Protein AF-A0A2D4MYB1-F1 (afdb_monomer_lite)

Sequence (128 aa):
MAVRDFHILVNLVKVFDSRPVLSVCLKYGRLFIETFLKSGMPLLDYSFKKHREDVQSLLKTLQLSTRQLHHICGHSKIHQDTGLTSHVPLLKKSLELFVYRVKAMLALNHCQEAFWVGILKNRDLQGE

pLDDT: mean 86.99, std 11.54, range [48.22, 97.94]

Organism: NCBI:txid129469

Structure (mmCIF, N/CA/C/O backbone):
data_AF-A0A2D4MYB1-F1
#
_entry.id   AF-A0A2D4MYB1-F1
#
loop_
_atom_site.group_PDB
_atom_site.id
_atom_site.type_symbol
_atom_site.label_atom_id
_atom_site.label_alt_id
_atom_site.label_comp_id
_atom_site.label_asym_id
_atom_site.label_entity_id
_atom_site.label_seq_id
_atom_site.pdbx_PDB_ins_code
_atom_site.Cartn_x
_atom_site.Cartn_y
_atom_site.Cartn_z
_atom_site.occupancy
_atom_site.B_iso_or_equiv
_atom_site.auth_seq_id
_atom_site.auth_comp_id
_atom_site.auth_asym_id
_atom_site.auth_atom_id
_atom_site.pdbx_PDB_model_num
ATOM 1 N N . MET A 1 1 ? -11.664 -10.773 -1.320 1.00 81.50 1 MET A N 1
ATOM 2 C CA . MET A 1 1 ? -11.277 -11.138 -2.703 1.00 81.50 1 MET A CA 1
ATOM 3 C C . MET A 1 1 ? -10.263 -10.148 -3.267 1.00 81.50 1 MET A C 1
ATOM 5 O O . MET A 1 1 ? -9.114 -10.539 -3.368 1.00 81.50 1 MET A O 1
ATOM 9 N N . ALA A 1 2 ? -10.589 -8.858 -3.429 1.00 93.44 2 ALA A N 1
ATOM 10 C CA . ALA A 1 2 ? -9.679 -7.850 -4.007 1.00 93.44 2 ALA A CA 1
ATOM 11 C C . ALA A 1 2 ? -8.224 -7.838 -3.476 1.00 93.44 2 ALA A C 1
ATOM 13 O O . ALA A 1 2 ? -7.292 -7.870 -4.269 1.00 93.44 2 ALA A O 1
ATOM 14 N N . VAL A 1 3 ? -8.003 -7.833 -2.151 1.00 94.12 3 VAL A N 1
ATOM 15 C CA . VAL A 1 3 ? -6.638 -7.858 -1.567 1.00 94.12 3 VAL A CA 1
ATOM 16 C C . VAL A 1 3 ? -5.880 -9.142 -1.925 1.00 94.12 3 VAL A C 1
ATOM 18 O O . VAL A 1 3 ? -4.677 -9.099 -2.164 1.00 94.12 3 VAL A O 1
ATOM 21 N N . ARG A 1 4 ? -6.577 -10.280 -1.989 1.00 94.25 4 ARG A N 1
ATOM 22 C CA . ARG A 1 4 ? -5.989 -11.571 -2.364 1.00 94.25 4 ARG A CA 1
ATOM 23 C C . ARG A 1 4 ? -5.632 -11.596 -3.847 1.00 94.25 4 ARG A C 1
ATOM 25 O O . ARG A 1 4 ? -4.539 -12.021 -4.194 1.00 94.25 4 ARG A O 1
ATOM 32 N N . ASP A 1 5 ? -6.524 -11.117 -4.704 1.00 95.38 5 ASP A N 1
ATOM 33 C CA . ASP A 1 5 ? -6.292 -11.102 -6.150 1.00 95.38 5 ASP A CA 1
ATOM 34 C C . ASP A 1 5 ? -5.146 -10.137 -6.488 1.00 95.38 5 ASP A C 1
ATOM 36 O O . ASP A 1 5 ? -4.234 -10.482 -7.235 1.00 95.38 5 ASP A O 1
ATOM 40 N N . PHE A 1 6 ? -5.113 -8.975 -5.827 1.00 96.31 6 PHE A N 1
ATOM 41 C CA . PHE A 1 6 ? -3.984 -8.050 -5.881 1.00 96.31 6 PHE A CA 1
ATOM 42 C C . PHE A 1 6 ? -2.670 -8.706 -5.440 1.00 96.31 6 PHE A C 1
ATOM 44 O O . PHE A 1 6 ? -1.657 -8.579 -6.125 1.00 96.31 6 PHE A O 1
ATOM 51 N N . HIS A 1 7 ? -2.686 -9.440 -4.324 1.00 95.50 7 HIS A N 1
ATOM 52 C CA . HIS A 1 7 ? -1.518 -10.164 -3.831 1.00 95.50 7 HIS A CA 1
ATOM 53 C C . HIS A 1 7 ? -0.988 -11.179 -4.851 1.00 95.50 7 HIS A C 1
ATOM 55 O O . HIS A 1 7 ? 0.219 -11.228 -5.088 1.00 95.50 7 HIS A O 1
ATOM 61 N N . ILE A 1 8 ? -1.872 -11.961 -5.475 1.00 94.75 8 ILE A N 1
ATOM 62 C CA . ILE A 1 8 ? -1.498 -12.930 -6.513 1.00 94.75 8 ILE A CA 1
ATOM 63 C C . ILE A 1 8 ? -0.856 -12.199 -7.696 1.00 94.75 8 ILE A C 1
ATOM 65 O O . ILE A 1 8 ? 0.275 -12.511 -8.061 1.00 94.75 8 ILE A O 1
ATOM 69 N N . LEU A 1 9 ? -1.529 -11.179 -8.240 1.00 93.94 9 LEU A N 1
ATOM 70 C CA . LEU A 1 9 ? -1.051 -10.421 -9.401 1.00 93.94 9 LEU A CA 1
ATOM 71 C C . LEU A 1 9 ? 0.325 -9.787 -9.165 1.00 93.94 9 LEU A C 1
ATOM 73 O O . LEU A 1 9 ? 1.202 -9.871 -10.019 1.00 93.94 9 LEU A O 1
ATOM 77 N N . VAL A 1 10 ? 0.542 -9.186 -7.994 1.00 93.44 10 VAL A N 1
ATOM 78 C CA . VAL A 1 10 ? 1.820 -8.547 -7.653 1.00 93.44 10 VAL A CA 1
ATOM 79 C C . VAL A 1 10 ? 2.942 -9.579 -7.459 1.00 93.44 10 VAL A C 1
ATOM 81 O O . VAL A 1 10 ? 4.096 -9.284 -7.769 1.00 93.44 10 VAL A O 1
ATOM 84 N N . ASN A 1 11 ? 2.640 -10.795 -6.992 1.00 92.44 11 ASN A N 1
ATOM 85 C CA . ASN A 1 11 ? 3.645 -11.858 -6.865 1.00 92.44 11 ASN A CA 1
ATOM 86 C C . ASN A 1 11 ? 3.987 -12.544 -8.189 1.00 92.44 11 ASN A C 1
ATOM 88 O O . ASN A 1 11 ? 5.112 -13.021 -8.329 1.00 92.44 11 ASN A O 1
ATOM 92 N N . LEU A 1 12 ? 3.080 -12.549 -9.171 1.00 91.69 12 LEU A N 1
ATOM 93 C CA . LEU A 1 12 ? 3.371 -13.072 -10.511 1.00 91.69 12 LEU A CA 1
ATOM 94 C C . LEU A 1 12 ? 4.510 -12.314 -11.208 1.00 91.69 12 LEU A C 1
ATOM 96 O O . LEU A 1 12 ? 5.177 -12.887 -12.062 1.00 91.69 12 LEU A O 1
ATOM 100 N N . VAL A 1 13 ? 4.805 -11.079 -10.792 1.00 89.62 13 VAL A N 1
ATOM 101 C CA . VAL A 1 13 ? 5.954 -10.296 -11.279 1.00 89.62 13 VAL A CA 1
ATOM 102 C C . VAL A 1 13 ? 7.293 -11.003 -11.057 1.00 89.62 13 VAL A C 1
ATOM 104 O O . VAL A 1 13 ? 8.231 -10.766 -11.804 1.00 89.62 13 VAL A O 1
ATOM 107 N N . LYS A 1 14 ? 7.396 -11.899 -10.065 1.00 86.00 14 LYS A N 1
ATOM 108 C CA . LYS A 1 14 ? 8.612 -12.706 -9.858 1.00 86.00 14 LYS A CA 1
ATOM 109 C C . LYS A 1 14 ? 8.885 -13.684 -11.002 1.00 86.00 14 LYS A C 1
ATOM 111 O O . LYS A 1 14 ? 10.017 -14.108 -11.171 1.00 86.00 14 LYS A O 1
ATOM 116 N N . VAL A 1 15 ? 7.838 -14.070 -11.729 1.00 89.06 15 VAL A N 1
ATOM 117 C CA . VAL A 1 15 ? 7.907 -14.970 -12.889 1.00 89.06 15 VAL A CA 1
ATOM 118 C C . VAL A 1 15 ? 7.857 -14.169 -14.193 1.00 89.06 15 VAL A C 1
ATOM 120 O O . VAL A 1 15 ? 8.487 -14.544 -15.174 1.00 89.06 15 VAL A O 1
ATOM 123 N N . PHE A 1 16 ? 7.113 -13.059 -14.200 1.00 87.62 16 PHE A N 1
ATOM 124 C CA . PHE A 1 16 ? 6.911 -12.190 -15.356 1.00 87.62 16 PHE A CA 1
ATOM 125 C C . PHE A 1 16 ? 7.414 -10.773 -15.055 1.00 87.62 16 PHE A C 1
ATOM 127 O O . PHE A 1 16 ? 6.641 -9.881 -14.706 1.00 87.62 16 PHE A O 1
ATOM 134 N N . ASP A 1 17 ? 8.712 -10.550 -15.217 1.00 86.06 17 ASP A N 1
ATOM 135 C CA . ASP A 1 17 ? 9.404 -9.293 -14.898 1.00 86.06 17 ASP A CA 1
ATOM 136 C C . ASP A 1 17 ? 9.569 -8.353 -16.107 1.00 86.06 17 ASP A C 1
ATOM 138 O O . ASP A 1 17 ? 10.289 -7.354 -16.051 1.00 86.06 17 ASP A O 1
ATOM 142 N N . SER A 1 18 ? 8.860 -8.628 -17.207 1.00 89.56 18 SER A N 1
ATOM 143 C CA . SER A 1 18 ? 8.900 -7.779 -18.398 1.00 89.56 18 SER A CA 1
ATOM 144 C C . SER A 1 18 ? 8.537 -6.320 -18.080 1.00 89.56 18 SER A C 1
ATOM 146 O O . SER A 1 18 ? 7.648 -6.021 -17.274 1.00 89.56 18 SER A O 1
ATOM 148 N N . ARG A 1 19 ? 9.183 -5.383 -18.778 1.00 87.38 19 ARG A N 1
ATOM 149 C CA . ARG A 1 19 ? 8.985 -3.935 -18.600 1.00 87.38 19 ARG A CA 1
ATOM 150 C C . ARG A 1 19 ? 7.507 -3.487 -18.576 1.00 87.38 19 ARG A C 1
ATOM 152 O O . ARG A 1 19 ? 7.161 -2.693 -17.695 1.00 87.38 19 ARG A O 1
ATOM 159 N N . PRO A 1 20 ? 6.611 -3.954 -19.474 1.00 89.25 20 PRO A N 1
ATOM 160 C CA . PRO A 1 20 ? 5.198 -3.571 -19.426 1.00 89.25 20 PRO A CA 1
ATOM 161 C C . PRO A 1 20 ? 4.503 -4.024 -18.137 1.00 89.25 20 PRO A C 1
ATOM 163 O O . PRO A 1 20 ? 3.728 -3.262 -17.561 1.00 89.25 20 PRO A O 1
ATOM 166 N N . VAL A 1 21 ? 4.822 -5.226 -17.648 1.00 90.50 21 VAL A N 1
ATOM 167 C CA . VAL A 1 21 ? 4.269 -5.762 -16.397 1.00 90.50 21 VAL A CA 1
ATOM 168 C C . VAL A 1 21 ? 4.738 -4.923 -15.209 1.00 90.50 21 VAL A C 1
ATOM 170 O O . VAL A 1 21 ? 3.911 -4.480 -14.413 1.00 90.50 21 VAL A O 1
ATOM 173 N N . LEU A 1 22 ? 6.033 -4.597 -15.136 1.00 90.50 22 LEU A N 1
ATOM 174 C CA . LEU A 1 22 ? 6.575 -3.721 -14.092 1.00 90.50 22 LEU A CA 1
ATOM 175 C C . LEU A 1 22 ? 5.911 -2.335 -14.100 1.00 90.50 22 LEU A C 1
ATOM 177 O O . LEU A 1 22 ? 5.539 -1.823 -13.043 1.00 90.50 22 LEU A O 1
ATOM 181 N N . SER A 1 23 ? 5.706 -1.742 -15.282 1.00 89.62 23 SER A N 1
ATOM 182 C CA . SER A 1 23 ? 5.032 -0.443 -15.429 1.00 89.62 23 SER A CA 1
ATOM 183 C C . SER A 1 23 ? 3.605 -0.473 -14.880 1.00 89.62 23 SER A C 1
ATOM 185 O O . SER A 1 23 ? 3.216 0.394 -14.089 1.00 89.62 23 SER A O 1
ATOM 187 N N . VAL A 1 24 ? 2.840 -1.508 -15.240 1.00 91.50 24 VAL A N 1
ATOM 188 C CA . VAL A 1 24 ? 1.475 -1.724 -14.746 1.00 91.50 24 VAL A CA 1
ATOM 189 C C . VAL A 1 24 ? 1.484 -1.905 -13.227 1.00 91.50 24 VAL A C 1
ATOM 191 O O . VAL A 1 24 ? 0.717 -1.237 -12.532 1.00 91.50 24 VAL A O 1
ATOM 194 N N . CYS A 1 25 ? 2.382 -2.726 -12.683 1.00 93.00 25 CYS A N 1
ATOM 195 C CA . CYS A 1 25 ? 2.469 -2.958 -11.243 1.00 93.00 25 CYS A CA 1
ATOM 196 C C . CYS A 1 25 ? 2.827 -1.693 -10.455 1.00 93.00 25 CYS A C 1
ATOM 198 O O . CYS A 1 25 ? 2.215 -1.436 -9.421 1.00 93.00 25 CYS A O 1
ATOM 200 N N . LEU A 1 26 ? 3.754 -0.864 -10.943 1.00 92.31 26 LEU A N 1
ATOM 201 C CA . LEU A 1 26 ? 4.097 0.401 -10.289 1.00 92.31 26 LEU A CA 1
ATOM 202 C C . LEU A 1 26 ? 2.921 1.389 -10.303 1.00 92.31 26 LEU A C 1
ATOM 204 O O . LEU A 1 26 ? 2.587 1.980 -9.273 1.00 92.31 26 LEU A O 1
ATOM 208 N N . LYS A 1 27 ? 2.269 1.558 -11.460 1.00 92.69 27 LYS A N 1
ATOM 209 C CA . LYS A 1 27 ? 1.166 2.512 -11.633 1.00 92.69 27 LYS A CA 1
ATOM 210 C C . LYS A 1 27 ? -0.085 2.084 -10.868 1.00 92.69 27 LYS A C 1
ATOM 212 O O . LYS A 1 27 ? -0.609 2.852 -10.062 1.00 92.69 27 LYS A O 1
ATOM 217 N N . TYR A 1 28 ? -0.572 0.872 -11.116 1.00 94.75 28 TYR A N 1
ATOM 218 C CA . TYR A 1 28 ? -1.819 0.385 -10.529 1.00 94.75 28 TYR A CA 1
ATOM 219 C C . TYR A 1 28 ? -1.633 -0.117 -9.099 1.00 94.75 28 TYR A C 1
ATOM 221 O O . TYR A 1 28 ? -2.560 0.002 -8.303 1.00 94.75 28 TYR A O 1
ATOM 229 N N . GLY A 1 29 ? -0.430 -0.569 -8.728 1.00 96.19 29 GLY A N 1
ATOM 230 C CA . GLY A 1 29 ? -0.084 -0.826 -7.332 1.00 96.19 29 GLY A CA 1
ATOM 231 C C . GLY A 1 29 ? -0.221 0.431 -6.480 1.00 96.19 29 GLY A C 1
ATOM 232 O O . GLY A 1 29 ? -0.839 0.380 -5.420 1.00 96.19 29 GLY A O 1
ATOM 233 N N . ARG A 1 30 ? 0.251 1.588 -6.972 1.00 95.94 30 ARG A N 1
ATOM 234 C CA . ARG A 1 30 ? 0.054 2.873 -6.282 1.00 95.94 30 ARG A CA 1
ATOM 235 C C . ARG A 1 30 ? -1.427 3.193 -6.104 1.00 95.94 30 ARG A C 1
ATOM 237 O O . ARG A 1 30 ? -1.848 3.462 -4.983 1.00 95.94 30 ARG A O 1
ATOM 244 N N . LEU A 1 31 ? -2.199 3.138 -7.191 1.00 96.69 31 LEU A N 1
ATOM 245 C CA . LEU A 1 31 ? -3.632 3.449 -7.161 1.00 96.69 31 LEU A CA 1
ATOM 246 C C . LEU A 1 31 ? -4.381 2.540 -6.185 1.00 96.69 31 LEU A C 1
ATOM 248 O O . LEU A 1 31 ? -5.175 3.029 -5.390 1.00 96.69 31 LEU A O 1
ATOM 252 N N . PHE A 1 32 ? -4.082 1.240 -6.183 1.00 97.88 32 PHE A N 1
ATOM 253 C CA . PHE A 1 32 ? -4.690 0.297 -5.250 1.00 97.88 32 PHE A CA 1
ATOM 254 C C . PHE A 1 32 ? -4.413 0.680 -3.791 1.00 97.88 32 PHE A C 1
ATOM 256 O O . PHE A 1 32 ? -5.339 0.729 -2.983 1.00 97.88 32 PHE A O 1
ATOM 263 N N . ILE A 1 33 ? -3.157 0.995 -3.452 1.00 97.69 33 ILE A N 1
ATOM 264 C CA . ILE A 1 33 ? -2.775 1.390 -2.089 1.00 97.69 33 ILE A CA 1
ATOM 265 C C . ILE A 1 33 ? -3.425 2.719 -1.690 1.00 97.69 33 ILE A C 1
ATOM 267 O O . ILE A 1 33 ? -3.926 2.834 -0.575 1.00 97.69 33 ILE A O 1
ATOM 271 N N . GLU A 1 34 ? -3.487 3.700 -2.590 1.00 97.81 34 GLU A N 1
ATOM 272 C CA . GLU A 1 34 ? -4.170 4.979 -2.351 1.00 97.81 34 GLU A CA 1
ATOM 273 C C . GLU A 1 34 ? -5.678 4.792 -2.131 1.00 97.81 34 GLU A C 1
ATOM 275 O O . GLU A 1 34 ? -6.246 5.345 -1.186 1.00 97.81 34 GLU A O 1
ATOM 280 N N . THR A 1 35 ? -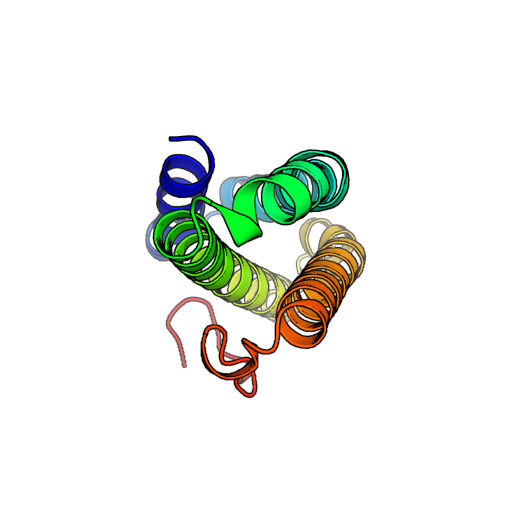6.335 3.963 -2.946 1.00 97.94 35 THR A N 1
ATOM 281 C CA . THR A 1 35 ? -7.752 3.623 -2.774 1.00 97.94 35 THR A CA 1
ATOM 282 C C . THR A 1 35 ? -7.991 2.885 -1.460 1.00 97.94 35 THR A C 1
ATOM 284 O O . THR A 1 35 ? -8.955 3.191 -0.753 1.00 97.94 35 THR A O 1
ATOM 287 N N . PHE A 1 36 ? -7.109 1.952 -1.101 1.00 97.69 36 PHE A N 1
ATOM 288 C CA . PHE A 1 36 ? -7.193 1.224 0.159 1.00 97.69 36 PHE A CA 1
ATOM 289 C C . PHE A 1 36 ? -7.002 2.152 1.362 1.00 97.69 36 PHE A C 1
ATOM 291 O O . PHE A 1 36 ? -7.769 2.087 2.316 1.00 97.69 36 PHE A O 1
ATOM 298 N N . LEU A 1 37 ? -6.035 3.067 1.307 1.00 97.31 37 LEU A N 1
ATOM 299 C CA . LEU A 1 37 ? -5.835 4.097 2.326 1.00 97.31 37 LEU A CA 1
ATOM 300 C C . LEU A 1 37 ? -7.072 4.984 2.493 1.00 97.31 37 LEU A C 1
ATOM 302 O O . LEU A 1 37 ? -7.472 5.267 3.620 1.00 97.31 37 LEU A O 1
ATOM 306 N N . LYS A 1 38 ? -7.687 5.401 1.381 1.00 97.56 38 LYS A N 1
ATOM 307 C CA . LYS A 1 38 ? -8.848 6.299 1.386 1.00 97.56 38 LYS A CA 1
ATOM 308 C C . LYS A 1 38 ? -10.135 5.617 1.850 1.00 97.56 38 LYS A C 1
ATOM 310 O O . LYS A 1 38 ? -10.913 6.233 2.566 1.00 97.56 38 LYS A O 1
ATOM 315 N N . SER A 1 39 ? -10.373 4.379 1.420 1.00 96.38 39 SER A N 1
ATOM 316 C CA . SER A 1 39 ? -11.682 3.716 1.569 1.00 96.38 39 SER A CA 1
ATOM 317 C C . SER A 1 39 ? -11.611 2.445 2.409 1.00 96.38 39 SER A C 1
ATOM 319 O O . SER A 1 39 ? -12.509 2.176 3.197 1.00 96.38 39 SER A O 1
ATOM 321 N N . GLY A 1 40 ? -10.532 1.672 2.278 1.00 96.38 40 GLY A N 1
ATOM 322 C CA . GLY A 1 40 ? -10.321 0.443 3.043 1.00 96.38 40 GLY A CA 1
ATOM 323 C C . GLY A 1 40 ? -10.034 0.718 4.517 1.00 96.38 40 GLY A C 1
ATOM 324 O O . GLY A 1 40 ? -10.711 0.168 5.378 1.00 9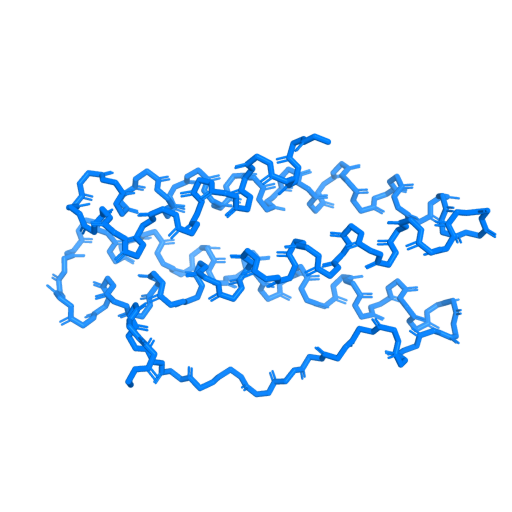6.38 40 GLY A O 1
ATOM 325 N N . MET A 1 41 ? -9.082 1.604 4.827 1.00 96.19 41 MET A N 1
ATOM 326 C CA . MET A 1 41 ? -8.687 1.882 6.215 1.00 96.19 41 MET A CA 1
ATOM 327 C C . MET A 1 41 ? -9.840 2.383 7.108 1.00 96.19 41 MET A C 1
ATOM 329 O O . MET A 1 41 ? -9.963 1.851 8.208 1.00 96.19 41 MET A O 1
ATOM 333 N N . PRO A 1 42 ? -10.724 3.313 6.680 1.00 96.25 42 PRO A N 1
ATOM 334 C CA . PRO A 1 42 ? -11.889 3.695 7.487 1.00 96.25 42 PRO A CA 1
ATOM 335 C C . PRO A 1 42 ? -12.839 2.527 7.794 1.00 96.25 42 PRO A C 1
ATOM 337 O O . PRO A 1 42 ? -13.342 2.411 8.911 1.00 96.25 42 PRO A O 1
ATOM 340 N N . LEU A 1 43 ? -13.058 1.626 6.828 1.00 95.50 43 LEU A N 1
ATOM 341 C CA . LEU A 1 43 ? -13.869 0.423 7.044 1.00 95.50 43 LEU A CA 1
ATOM 342 C C . LEU A 1 43 ? -13.206 -0.528 8.043 1.00 95.50 43 LEU A C 1
ATOM 344 O O . LEU A 1 43 ? -13.894 -1.134 8.869 1.00 95.50 43 LEU A O 1
ATOM 348 N N . LEU A 1 44 ? -11.876 -0.647 7.989 1.00 94.94 44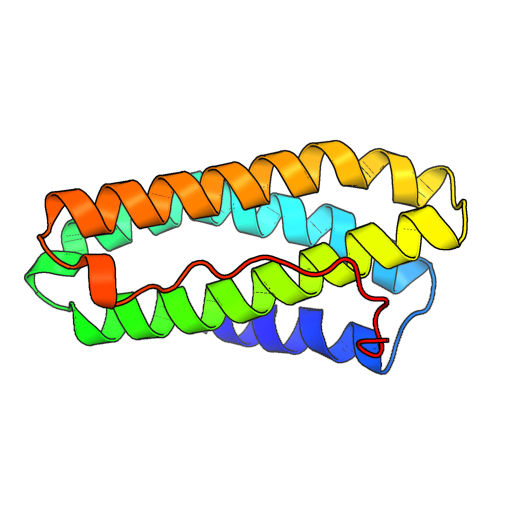 LEU A N 1
ATOM 349 C CA . LEU A 1 44 ? -11.124 -1.445 8.951 1.00 94.94 44 LEU A CA 1
ATOM 350 C C . LEU A 1 44 ? -11.195 -0.856 10.357 1.00 94.94 44 LEU A C 1
ATOM 352 O O . LEU A 1 44 ? -11.410 -1.630 11.281 1.00 94.94 44 LEU A O 1
ATOM 356 N N . ASP A 1 45 ? -11.097 0.467 10.533 1.00 94.06 45 ASP A N 1
ATOM 357 C CA . ASP A 1 45 ? -11.235 1.084 11.861 1.00 94.06 45 ASP A CA 1
ATOM 358 C C . ASP A 1 45 ? -12.589 0.747 12.498 1.00 94.06 45 ASP A C 1
ATOM 360 O O . ASP A 1 45 ? -12.654 0.371 13.668 1.00 94.06 45 ASP A O 1
ATOM 364 N N . TYR A 1 46 ? -13.671 0.862 11.718 1.00 94.19 46 TYR A N 1
ATOM 365 C CA . TYR A 1 46 ? -15.021 0.552 12.185 1.00 94.19 46 TYR A CA 1
ATOM 366 C C . TYR A 1 46 ? -15.166 -0.934 12.538 1.00 94.19 46 TYR A C 1
ATOM 368 O O . TYR A 1 46 ? -15.732 -1.291 13.572 1.00 94.19 46 TYR A O 1
ATOM 376 N N . SER A 1 47 ? -14.613 -1.806 11.694 1.00 93.19 47 SER A N 1
ATOM 377 C CA . SER A 1 47 ? -14.759 -3.257 11.831 1.00 93.19 47 SER A CA 1
ATOM 378 C C . SER A 1 47 ? -13.828 -3.859 12.885 1.00 93.19 47 SER A C 1
ATOM 380 O O . SER A 1 47 ? -14.123 -4.936 13.401 1.00 93.19 47 SER A O 1
ATOM 382 N N . PHE A 1 48 ? -12.728 -3.182 13.242 1.00 92.12 48 PHE A N 1
ATOM 383 C CA . PHE A 1 48 ? -11.658 -3.739 14.077 1.00 92.12 48 PHE A CA 1
ATOM 384 C C . PHE A 1 48 ? -12.157 -4.260 15.427 1.00 92.12 48 PHE A C 1
ATOM 386 O O . PHE A 1 48 ? -11.729 -5.319 15.876 1.00 92.12 48 PHE A O 1
ATOM 393 N N . LYS A 1 49 ? -13.096 -3.544 16.059 1.00 88.81 49 LYS A N 1
ATOM 394 C CA . LYS A 1 49 ? -13.634 -3.913 17.378 1.00 88.81 49 LYS A CA 1
ATOM 395 C C . LYS A 1 49 ? -14.410 -5.231 17.362 1.00 88.81 49 LYS A C 1
ATOM 397 O O . LYS A 1 49 ? -14.430 -5.925 18.371 1.00 88.81 49 LYS A O 1
ATOM 402 N N . LYS A 1 50 ? -15.056 -5.557 16.239 1.00 93.12 50 LYS A N 1
ATOM 403 C CA . LYS A 1 50 ? -15.941 -6.724 16.105 1.00 93.12 50 LYS A CA 1
ATOM 404 C C . LYS A 1 50 ? -15.289 -7.885 15.349 1.00 93.12 50 LYS A C 1
ATOM 406 O O . LYS A 1 50 ? -15.571 -9.036 15.648 1.00 93.12 50 LYS A O 1
ATOM 411 N N . HIS A 1 51 ? -14.409 -7.582 14.399 1.00 94.06 51 HIS A N 1
ATOM 412 C CA . HIS A 1 51 ? -13.821 -8.537 13.455 1.00 94.06 51 HIS A CA 1
ATOM 413 C C . HIS A 1 51 ? -12.288 -8.448 13.457 1.00 94.06 51 HIS A C 1
ATOM 415 O O . HIS A 1 51 ? -11.647 -8.358 12.410 1.00 94.06 51 HIS A O 1
ATOM 421 N N . ARG A 1 52 ? -11.683 -8.415 14.651 1.00 90.56 52 ARG A N 1
ATOM 422 C CA . ARG A 1 52 ? -10.242 -8.169 14.832 1.00 90.56 52 ARG A CA 1
ATOM 423 C C . ARG A 1 52 ? -9.365 -9.125 14.020 1.00 90.56 52 ARG A C 1
ATOM 425 O O . ARG A 1 52 ? -8.441 -8.669 13.353 1.00 90.56 52 ARG A O 1
ATOM 432 N N . GLU A 1 53 ? -9.636 -10.425 14.079 1.00 90.81 53 GLU A N 1
ATOM 433 C CA . GLU A 1 53 ? -8.822 -11.448 13.408 1.00 90.81 53 GLU A CA 1
ATOM 434 C C . GLU A 1 53 ? -8.879 -11.320 11.882 1.00 90.81 53 GLU A C 1
ATOM 436 O O . GLU A 1 53 ? -7.835 -11.325 11.227 1.00 90.81 53 GLU A O 1
ATOM 441 N N . ASP A 1 54 ? -10.071 -11.096 11.325 1.00 92.25 54 ASP A N 1
ATOM 442 C CA . ASP A 1 54 ? -10.265 -10.884 9.888 1.00 92.25 54 ASP A CA 1
ATOM 443 C C . ASP A 1 54 ? -9.513 -9.643 9.401 1.00 92.25 54 ASP A C 1
ATOM 445 O O . ASP A 1 54 ? -8.812 -9.680 8.385 1.00 92.25 54 ASP A O 1
ATOM 449 N N . VAL A 1 55 ? -9.606 -8.542 10.157 1.00 93.56 55 VAL A N 1
ATOM 450 C CA . VAL A 1 55 ? -8.900 -7.298 9.836 1.00 93.56 55 VAL A CA 1
ATOM 451 C C . VAL A 1 55 ? -7.386 -7.506 9.889 1.00 93.56 55 VAL A C 1
ATOM 453 O O . VAL A 1 55 ? -6.675 -7.094 8.971 1.00 93.56 55 VAL A O 1
ATOM 456 N N . GLN A 1 56 ? -6.873 -8.172 10.924 1.00 90.75 56 GLN A N 1
ATOM 457 C CA . GLN A 1 56 ? -5.445 -8.478 11.029 1.00 90.75 56 GLN A CA 1
ATOM 458 C C . GLN A 1 56 ? -4.961 -9.381 9.892 1.00 90.75 56 GLN A C 1
ATOM 460 O O . GLN A 1 56 ? -3.901 -9.126 9.322 1.00 90.75 56 GLN A O 1
ATOM 465 N N . SER A 1 57 ? -5.726 -10.418 9.549 1.00 91.81 57 SER A N 1
ATOM 466 C CA . SER A 1 57 ? -5.417 -11.330 8.447 1.00 91.81 57 SER A CA 1
ATOM 467 C C . SER A 1 57 ? -5.329 -10.576 7.118 1.00 91.81 57 SER A C 1
ATOM 469 O O . SER A 1 57 ? -4.325 -10.663 6.407 1.00 91.81 57 SER A O 1
ATOM 471 N N . LEU A 1 58 ? -6.316 -9.722 6.835 1.00 94.38 58 LEU A N 1
ATOM 472 C CA . LEU A 1 58 ? -6.341 -8.893 5.635 1.00 94.38 58 LEU A CA 1
ATOM 473 C C . LEU A 1 58 ? -5.157 -7.915 5.574 1.00 94.38 58 LEU A C 1
ATOM 475 O O . LEU A 1 58 ? -4.525 -7.775 4.523 1.00 94.38 58 LEU A O 1
ATOM 479 N N . LEU A 1 59 ? -4.814 -7.274 6.696 1.00 93.06 59 LEU A N 1
ATOM 480 C CA . LEU A 1 59 ? -3.648 -6.393 6.789 1.00 93.06 59 LEU A CA 1
ATOM 481 C C . LEU A 1 59 ? -2.336 -7.148 6.559 1.00 93.06 59 LEU A C 1
ATOM 483 O O . LEU A 1 59 ? -1.474 -6.637 5.845 1.00 93.06 59 LEU A O 1
ATOM 487 N N . LYS A 1 60 ? -2.192 -8.368 7.090 1.00 90.94 60 LYS A N 1
ATOM 488 C CA . LYS A 1 60 ? -1.024 -9.229 6.843 1.00 90.94 60 LYS A CA 1
ATOM 489 C C . LYS A 1 60 ? -0.894 -9.582 5.360 1.00 90.94 60 LYS A C 1
ATOM 491 O O . LYS A 1 60 ? 0.188 -9.434 4.796 1.00 90.94 60 LYS A O 1
ATOM 496 N N . THR A 1 61 ? -1.980 -9.975 4.688 1.00 93.12 61 THR A N 1
ATOM 497 C CA . THR A 1 61 ? -1.953 -10.243 3.236 1.00 93.12 61 THR A CA 1
ATOM 498 C C . THR A 1 61 ? -1.563 -9.001 2.435 1.00 93.12 61 THR A C 1
ATOM 500 O O . THR A 1 61 ? -0.733 -9.067 1.521 1.00 93.12 61 THR A O 1
ATOM 503 N N . LEU A 1 62 ? -2.120 -7.840 2.787 1.00 94.38 62 LEU A N 1
ATOM 504 C CA . LEU A 1 62 ? -1.789 -6.598 2.100 1.00 94.38 62 LEU A CA 1
ATOM 505 C C . LEU A 1 62 ? -0.330 -6.191 2.343 1.00 94.38 62 LEU A C 1
ATOM 507 O O . LEU A 1 62 ? 0.342 -5.770 1.406 1.00 94.38 62 LEU A O 1
ATOM 511 N N . GLN A 1 63 ? 0.198 -6.407 3.550 1.00 91.12 63 GLN A N 1
ATOM 512 C CA . GLN A 1 63 ? 1.606 -6.171 3.877 1.00 91.12 63 GLN A CA 1
ATOM 513 C C . GLN A 1 63 ? 2.562 -7.016 3.026 1.00 91.12 63 GLN A C 1
ATOM 515 O O . GLN A 1 63 ? 3.601 -6.525 2.589 1.00 91.12 63 GLN A O 1
ATOM 520 N N . LEU A 1 64 ? 2.236 -8.281 2.751 1.00 91.31 64 LEU A N 1
ATOM 521 C CA . LEU A 1 64 ? 3.049 -9.096 1.840 1.00 91.31 64 LEU A CA 1
ATOM 522 C C . LEU A 1 64 ? 3.099 -8.476 0.435 1.00 91.31 64 LEU A C 1
ATOM 524 O O . LEU A 1 64 ? 4.146 -8.456 -0.208 1.00 91.31 64 LEU A O 1
ATOM 528 N N . SER A 1 65 ? 1.979 -7.909 -0.010 1.00 94.44 65 SER A N 1
ATOM 529 C CA . SER A 1 65 ? 1.879 -7.228 -1.304 1.00 94.44 65 SER A CA 1
ATOM 530 C C . SER A 1 65 ? 2.666 -5.911 -1.321 1.00 94.44 65 SER A C 1
ATOM 532 O O . SER A 1 65 ? 3.361 -5.629 -2.295 1.00 94.44 65 SER A O 1
ATOM 534 N N . THR A 1 66 ? 2.640 -5.123 -0.236 1.00 93.25 66 THR A N 1
ATOM 535 C CA . THR A 1 66 ? 3.440 -3.888 -0.135 1.00 93.25 66 THR A CA 1
ATOM 536 C C . THR A 1 66 ? 4.940 -4.166 -0.125 1.00 93.25 66 THR A C 1
ATOM 538 O O . THR A 1 66 ? 5.698 -3.434 -0.760 1.00 93.25 66 THR A O 1
ATOM 541 N N . ARG A 1 67 ? 5.380 -5.257 0.517 1.00 91.19 67 ARG A N 1
ATOM 542 C CA . ARG A 1 67 ? 6.779 -5.714 0.458 1.00 91.19 67 ARG A CA 1
ATOM 543 C C . ARG A 1 67 ? 7.201 -6.033 -0.974 1.00 91.19 67 ARG A C 1
ATOM 545 O O . ARG A 1 67 ? 8.250 -5.570 -1.409 1.00 91.19 67 ARG A O 1
ATOM 552 N N . GLN A 1 68 ? 6.366 -6.746 -1.726 1.00 91.62 68 GLN A N 1
ATOM 553 C CA . GLN A 1 68 ? 6.661 -7.055 -3.125 1.00 91.62 68 GLN A CA 1
ATOM 554 C C . GLN A 1 68 ? 6.723 -5.793 -4.001 1.00 91.62 68 GLN A C 1
ATOM 556 O O . GLN A 1 68 ? 7.633 -5.657 -4.815 1.00 91.62 68 GLN A O 1
ATOM 561 N N . LEU A 1 69 ? 5.839 -4.815 -3.783 1.00 93.38 69 LEU A N 1
ATOM 562 C CA . LEU A 1 69 ? 5.923 -3.516 -4.463 1.00 93.38 69 LEU A CA 1
ATOM 563 C C . LEU A 1 69 ? 7.222 -2.763 -4.144 1.00 93.38 69 LEU A C 1
ATOM 565 O O . LEU A 1 69 ? 7.775 -2.104 -5.027 1.00 93.38 69 LEU A O 1
ATOM 569 N N . HIS A 1 70 ? 7.745 -2.872 -2.919 1.00 91.06 70 HIS A N 1
ATOM 570 C CA . HIS A 1 70 ? 9.051 -2.302 -2.593 1.00 91.06 70 HIS A CA 1
ATOM 571 C C . HIS A 1 70 ? 10.197 -2.978 -3.362 1.00 91.06 70 HIS A C 1
ATOM 573 O O . HIS A 1 70 ? 11.090 -2.264 -3.823 1.00 91.06 70 HIS A O 1
ATOM 579 N N . HIS A 1 71 ? 10.163 -4.301 -3.548 1.00 89.81 71 HIS A N 1
ATOM 580 C CA . HIS A 1 71 ? 11.146 -5.010 -4.380 1.00 89.81 71 HIS A CA 1
ATOM 581 C C . HIS A 1 71 ? 11.074 -4.551 -5.844 1.00 89.81 71 HIS A C 1
ATOM 583 O O . HIS A 1 71 ? 12.098 -4.213 -6.435 1.00 89.81 71 HIS A O 1
ATOM 589 N N . ILE A 1 72 ? 9.865 -4.393 -6.395 1.00 90.12 72 ILE A N 1
ATOM 590 C CA . ILE A 1 72 ? 9.644 -3.850 -7.750 1.00 90.12 72 ILE A CA 1
ATOM 591 C C . ILE A 1 72 ? 10.209 -2.425 -7.886 1.00 90.12 72 ILE A C 1
ATOM 593 O O . ILE A 1 72 ? 10.854 -2.094 -8.886 1.00 90.12 72 ILE A O 1
ATOM 597 N N . CYS A 1 73 ? 10.027 -1.579 -6.865 1.00 88.62 73 CYS A N 1
ATOM 598 C CA . CYS A 1 73 ? 10.638 -0.249 -6.818 1.00 88.62 73 CYS A CA 1
ATOM 599 C C . CYS A 1 73 ? 12.173 -0.301 -6.829 1.00 88.62 73 CYS A C 1
ATOM 601 O O . CYS A 1 73 ? 12.801 0.580 -7.413 1.00 88.62 73 CYS A O 1
ATOM 603 N N . GLY A 1 74 ? 12.773 -1.275 -6.137 1.00 85.81 74 GLY A N 1
ATOM 604 C CA . GLY A 1 74 ? 14.222 -1.487 -6.105 1.00 85.81 74 GLY A CA 1
ATOM 605 C C . GLY A 1 74 ? 14.758 -1.913 -7.469 1.00 85.81 74 GLY A C 1
ATOM 606 O O . GLY A 1 74 ? 15.630 -1.246 -8.017 1.00 85.81 74 GLY A O 1
ATOM 607 N N . HIS A 1 75 ? 14.147 -2.938 -8.059 1.00 84.00 75 HIS A N 1
ATOM 608 C CA . HIS A 1 75 ? 14.489 -3.454 -9.384 1.00 84.00 75 HIS A CA 1
ATOM 609 C C . HIS A 1 75 ? 14.443 -2.372 -10.468 1.00 84.00 75 HIS A C 1
ATOM 611 O O . HIS A 1 75 ? 15.398 -2.178 -11.214 1.00 84.00 75 HIS A O 1
ATOM 617 N N . SER A 1 76 ? 13.372 -1.574 -10.491 1.00 81.19 76 SER A N 1
ATOM 618 C CA . SER A 1 76 ? 13.206 -0.504 -11.485 1.00 81.19 76 SER A CA 1
ATOM 619 C C . SER A 1 76 ? 14.302 0.567 -11.408 1.00 81.19 76 SER A C 1
ATOM 621 O O . SER A 1 76 ? 14.661 1.146 -12.429 1.00 81.19 76 SER A O 1
ATOM 623 N N . LYS A 1 77 ? 14.852 0.820 -10.209 1.00 70.69 77 LYS A N 1
ATOM 624 C CA . LYS A 1 77 ? 15.978 1.747 -10.019 1.00 70.69 77 LYS A CA 1
ATOM 625 C C . LYS A 1 77 ? 17.308 1.156 -10.485 1.00 70.69 77 LYS A C 1
ATOM 627 O O . LYS A 1 77 ? 18.112 1.890 -11.047 1.00 70.69 77 LYS A O 1
ATOM 632 N N . ILE A 1 78 ? 17.538 -0.137 -10.243 1.00 70.94 78 ILE A N 1
ATOM 633 C CA . ILE A 1 78 ? 18.778 -0.834 -10.628 1.00 70.94 78 ILE A CA 1
ATOM 634 C C . ILE A 1 78 ? 18.911 -0.879 -12.155 1.00 70.94 78 ILE A C 1
ATOM 636 O O . ILE A 1 78 ? 19.976 -0.583 -12.685 1.00 70.94 78 ILE A O 1
ATOM 640 N N . HIS A 1 79 ? 17.812 -1.143 -12.864 1.00 71.19 79 HIS A N 1
ATOM 641 C CA . HIS A 1 79 ? 17.794 -1.218 -14.329 1.00 71.19 79 HIS A CA 1
ATOM 642 C C . HIS A 1 79 ? 17.767 0.147 -15.049 1.00 71.19 79 HIS A C 1
ATOM 644 O O . HIS A 1 79 ? 17.679 0.176 -16.273 1.00 71.19 79 HIS A O 1
ATOM 650 N N . GLN A 1 80 ? 17.834 1.272 -14.318 1.00 66.62 80 GLN A N 1
ATOM 651 C CA . GLN A 1 80 ? 17.880 2.649 -14.851 1.00 66.62 80 GLN A CA 1
ATOM 652 C C . GLN A 1 80 ? 16.789 3.004 -15.883 1.00 66.62 80 GLN A C 1
ATOM 654 O O . GLN A 1 80 ? 16.950 3.914 -16.697 1.00 66.62 80 GLN A O 1
ATOM 659 N N . ASP A 1 81 ? 15.638 2.333 -15.836 1.00 74.50 81 ASP A N 1
ATOM 660 C CA . ASP A 1 81 ? 14.522 2.634 -16.727 1.00 74.50 81 ASP A CA 1
ATOM 661 C C . ASP A 1 81 ? 13.851 3.936 -16.281 1.00 74.50 81 ASP A C 1
ATOM 663 O O . ASP A 1 81 ? 13.124 3.984 -15.282 1.00 74.50 81 ASP A O 1
ATOM 667 N N . THR A 1 82 ? 14.115 5.017 -17.010 1.00 73.38 82 THR A N 1
ATOM 668 C CA . THR A 1 82 ? 13.620 6.364 -16.698 1.00 73.38 82 THR A CA 1
ATOM 669 C C . THR A 1 82 ? 12.093 6.433 -16.660 1.00 73.38 82 THR A C 1
ATOM 671 O O . THR A 1 82 ? 11.532 7.126 -15.806 1.00 73.38 82 THR A O 1
ATOM 674 N N . GLY A 1 83 ? 11.406 5.657 -17.506 1.00 75.62 83 GLY A N 1
ATOM 675 C CA . GLY A 1 83 ? 9.946 5.571 -17.520 1.00 75.62 83 GLY A CA 1
ATOM 676 C C . GLY A 1 83 ? 9.393 4.939 -16.242 1.00 75.62 83 GLY A C 1
ATOM 677 O O . GLY A 1 83 ? 8.503 5.503 -15.605 1.00 75.62 83 GLY A O 1
ATOM 678 N N . LEU A 1 84 ? 9.963 3.809 -15.815 1.00 77.56 84 LEU A N 1
ATOM 679 C CA . LEU A 1 84 ? 9.551 3.119 -14.585 1.00 77.56 84 LEU A CA 1
ATOM 680 C C . LEU A 1 84 ? 9.946 3.896 -13.323 1.00 77.56 84 LEU A C 1
ATOM 682 O O . LEU A 1 84 ? 9.160 4.003 -12.378 1.00 77.56 84 LEU A O 1
ATOM 686 N N . THR A 1 85 ? 11.141 4.491 -13.318 1.00 82.44 85 THR A N 1
ATOM 687 C CA . THR A 1 85 ? 11.691 5.223 -12.167 1.00 82.44 85 THR A CA 1
ATOM 688 C C . THR A 1 85 ? 10.823 6.422 -11.781 1.00 82.44 85 THR A C 1
ATOM 690 O O . THR A 1 85 ? 10.713 6.732 -10.594 1.00 82.44 85 THR A O 1
ATOM 693 N N . SER A 1 86 ? 10.125 7.039 -12.741 1.00 86.31 86 SER A N 1
ATOM 694 C CA . SER A 1 86 ? 9.196 8.152 -12.488 1.00 86.31 86 SER A CA 1
ATOM 695 C C . SER A 1 86 ? 8.040 7.794 -11.535 1.00 86.31 86 SER A C 1
ATOM 697 O O . SER A 1 86 ? 7.562 8.644 -10.780 1.00 86.31 86 SER A O 1
ATOM 699 N N . HIS A 1 87 ? 7.611 6.527 -11.505 1.00 87.00 87 HIS A N 1
ATOM 700 C CA . HIS A 1 87 ? 6.509 6.065 -10.656 1.00 87.00 87 HIS A CA 1
ATOM 701 C C . HIS A 1 87 ? 6.946 5.728 -9.223 1.00 87.00 87 HIS A C 1
ATOM 703 O O . HIS A 1 87 ? 6.124 5.740 -8.301 1.00 87.00 87 HIS A O 1
ATOM 709 N N . VAL A 1 88 ? 8.237 5.450 -9.021 1.00 89.56 88 VAL A N 1
ATOM 710 C CA . VAL A 1 88 ? 8.778 4.922 -7.763 1.00 89.56 88 VAL A CA 1
ATOM 711 C C . VAL A 1 88 ? 8.606 5.874 -6.568 1.00 89.56 88 VAL A C 1
ATOM 713 O O . VAL A 1 88 ? 8.180 5.391 -5.516 1.00 89.56 88 VAL A O 1
ATOM 716 N N . PRO A 1 89 ? 8.889 7.192 -6.655 1.00 92.06 89 PRO A N 1
ATOM 717 C CA . PRO A 1 89 ? 8.779 8.088 -5.500 1.00 92.06 89 PRO A CA 1
ATOM 718 C C . PRO A 1 89 ? 7.364 8.143 -4.919 1.00 92.06 89 PRO A C 1
ATOM 720 O O . PRO A 1 89 ? 7.180 8.017 -3.709 1.00 92.06 89 PRO A O 1
ATOM 723 N N . LEU A 1 90 ? 6.358 8.278 -5.788 1.00 92.44 90 LEU A N 1
ATOM 724 C CA . LEU A 1 90 ? 4.960 8.364 -5.369 1.00 92.44 90 LEU A CA 1
ATOM 725 C C . LEU A 1 90 ? 4.466 7.038 -4.791 1.00 92.44 90 LEU A C 1
ATOM 727 O O . LEU A 1 90 ? 3.778 7.040 -3.776 1.00 92.44 90 LEU A O 1
ATOM 731 N N . LEU A 1 91 ? 4.856 5.907 -5.389 1.00 94.44 91 LEU A N 1
ATOM 732 C CA . LEU A 1 91 ? 4.520 4.601 -4.833 1.00 94.44 91 LEU A CA 1
ATOM 733 C C . LEU A 1 91 ? 5.145 4.408 -3.445 1.00 94.44 91 LEU A C 1
ATOM 735 O O . LEU A 1 91 ? 4.424 4.069 -2.513 1.00 94.44 91 LEU A O 1
ATOM 739 N N . LYS A 1 92 ? 6.447 4.681 -3.271 1.00 93.75 92 LYS A N 1
ATOM 740 C CA . LYS A 1 92 ? 7.109 4.563 -1.959 1.00 93.75 92 LYS A CA 1
ATOM 741 C C . LYS A 1 92 ? 6.426 5.414 -0.890 1.00 93.75 92 LYS A C 1
ATOM 743 O O . LYS A 1 92 ? 6.143 4.897 0.187 1.00 93.75 92 LYS A O 1
ATOM 748 N N . LYS A 1 93 ? 6.071 6.661 -1.216 1.00 95.06 93 LYS A N 1
ATOM 749 C CA . LYS A 1 93 ? 5.312 7.542 -0.317 1.00 95.06 93 LYS A CA 1
ATOM 750 C C . LYS A 1 93 ? 3.982 6.912 0.117 1.00 95.06 93 LYS A C 1
ATOM 752 O O . LYS A 1 93 ? 3.656 6.930 1.302 1.00 95.06 93 LYS A O 1
ATOM 757 N N . SER A 1 94 ? 3.223 6.334 -0.813 1.00 95.81 94 SER A N 1
ATOM 758 C CA . SER A 1 94 ? 1.943 5.684 -0.498 1.00 95.81 94 SER A CA 1
ATOM 759 C C . SER A 1 94 ? 2.124 4.415 0.348 1.00 95.81 94 SER A C 1
ATOM 761 O O . SER A 1 94 ? 1.324 4.164 1.248 1.00 95.81 94 SER A O 1
ATOM 763 N N . LEU A 1 95 ? 3.195 3.643 0.128 1.00 95.06 95 LEU A N 1
ATOM 764 C CA . LEU A 1 95 ? 3.530 2.472 0.952 1.00 95.06 95 LEU A CA 1
ATOM 765 C C . LEU A 1 95 ? 3.929 2.869 2.384 1.00 95.06 95 LEU A C 1
ATOM 767 O O . LEU A 1 95 ? 3.478 2.242 3.342 1.00 95.06 95 LEU A O 1
ATOM 771 N N . GLU A 1 96 ? 4.718 3.932 2.548 1.00 94.00 96 GLU A N 1
ATOM 772 C CA . GLU A 1 96 ? 5.075 4.481 3.862 1.00 94.00 96 GLU A CA 1
ATOM 773 C C . GLU A 1 96 ? 3.837 4.988 4.609 1.00 94.00 96 GLU A C 1
ATOM 775 O O . GLU A 1 96 ? 3.624 4.635 5.770 1.00 94.00 96 GLU A O 1
ATOM 780 N N . LEU A 1 97 ? 2.971 5.747 3.929 1.00 95.62 97 LEU A N 1
ATOM 781 C CA . LEU A 1 97 ? 1.713 6.226 4.501 1.00 95.62 97 LEU A CA 1
ATOM 782 C C . LEU A 1 97 ? 0.821 5.065 4.960 1.00 95.62 97 LEU A C 1
ATOM 784 O O . LEU A 1 97 ? 0.244 5.129 6.045 1.00 95.62 97 LEU A O 1
ATOM 788 N N . PHE A 1 98 ? 0.745 3.987 4.176 1.00 95.19 98 PHE A N 1
ATOM 789 C CA . PHE A 1 98 ? 0.045 2.764 4.567 1.00 95.19 98 PHE A CA 1
ATOM 790 C C . PHE A 1 98 ? 0.603 2.173 5.865 1.00 95.19 98 PHE A C 1
ATOM 792 O O . PHE A 1 98 ? -0.161 1.913 6.795 1.00 95.19 98 PHE A O 1
ATOM 799 N N . VAL A 1 99 ? 1.926 2.029 5.972 1.00 92.19 99 VAL A N 1
ATOM 800 C CA . VAL A 1 99 ? 2.578 1.517 7.186 1.00 92.19 99 VAL A CA 1
ATOM 801 C C . VAL A 1 99 ? 2.251 2.385 8.401 1.00 92.19 99 VAL A C 1
ATOM 803 O O . VAL A 1 99 ? 1.852 1.853 9.440 1.00 92.19 99 VAL A O 1
ATOM 806 N N . TYR A 1 100 ? 2.372 3.709 8.288 1.00 92.88 100 TYR A N 1
ATOM 807 C CA . TYR A 1 100 ? 2.038 4.613 9.390 1.00 92.88 100 TYR A CA 1
ATOM 808 C C . TYR A 1 100 ? 0.564 4.527 9.782 1.00 92.88 100 TYR A C 1
ATOM 810 O O . TYR A 1 100 ? 0.238 4.483 10.969 1.00 92.88 100 TYR A O 1
ATOM 818 N N . ARG A 1 101 ? -0.334 4.441 8.798 1.00 94.94 101 ARG A N 1
ATOM 819 C CA . ARG A 1 101 ? -1.773 4.385 9.042 1.00 94.94 101 ARG A CA 1
ATOM 820 C C . ARG A 1 101 ? -2.210 3.091 9.734 1.00 94.94 101 ARG A C 1
ATOM 822 O O . ARG A 1 101 ? -3.068 3.139 10.620 1.00 94.94 101 ARG A O 1
ATOM 829 N N . VAL A 1 102 ? -1.605 1.959 9.374 1.00 93.25 102 VAL A N 1
ATOM 830 C CA . VAL A 1 102 ? -1.825 0.673 10.054 1.00 93.25 102 VAL A CA 1
ATOM 831 C C . VAL A 1 102 ? -1.272 0.709 11.478 1.00 93.25 102 VAL A C 1
ATOM 833 O O . VAL A 1 102 ? -1.979 0.327 12.409 1.00 93.25 102 VAL A O 1
ATOM 836 N N . LYS A 1 103 ? -0.056 1.239 11.681 1.00 91.00 103 LYS A N 1
ATOM 837 C CA . LYS A 1 103 ? 0.522 1.416 13.026 1.00 91.00 103 LYS A CA 1
ATOM 838 C C . LYS A 1 103 ? -0.383 2.254 13.930 1.00 91.00 103 LYS A C 1
ATOM 840 O O . LYS A 1 103 ? -0.639 1.853 15.062 1.00 91.00 103 LYS A O 1
ATOM 845 N N . ALA A 1 104 ? -0.898 3.375 13.424 1.00 92.44 104 ALA A N 1
ATOM 846 C CA . ALA A 1 104 ? -1.815 4.235 14.167 1.00 92.44 104 ALA A CA 1
ATOM 847 C C . ALA A 1 104 ? -3.096 3.489 14.575 1.00 92.44 104 ALA A C 1
ATOM 849 O O . ALA A 1 104 ? -3.477 3.524 15.743 1.00 92.44 104 ALA A O 1
ATOM 850 N N . MET A 1 105 ? -3.717 2.749 13.647 1.00 93.00 105 MET A N 1
ATOM 851 C CA . MET A 1 105 ? -4.910 1.943 13.937 1.00 93.00 105 MET A CA 1
ATOM 852 C C . MET A 1 105 ? -4.654 0.934 15.064 1.00 93.00 105 MET A C 1
ATOM 854 O O . MET A 1 105 ? -5.464 0.793 15.976 1.00 93.00 105 MET A O 1
ATOM 858 N N . LEU A 1 106 ? -3.522 0.232 15.019 1.00 90.00 106 LEU A N 1
ATOM 859 C CA . LEU A 1 106 ? -3.195 -0.798 16.002 1.00 90.00 106 LEU A CA 1
ATOM 860 C C . LEU A 1 106 ? -2.824 -0.218 17.363 1.00 90.00 106 LEU A C 1
ATOM 862 O O . LEU A 1 106 ? -3.189 -0.802 18.380 1.00 90.00 106 LEU A O 1
ATOM 866 N N . ALA A 1 107 ? -2.144 0.930 17.396 1.00 89.94 107 ALA A N 1
ATOM 867 C CA . ALA A 1 107 ? -1.850 1.642 18.634 1.00 89.94 107 ALA A CA 1
ATOM 868 C C . ALA A 1 107 ? -3.138 2.093 19.342 1.00 89.94 107 ALA A C 1
ATOM 870 O O . ALA A 1 107 ? -3.288 1.848 20.535 1.00 89.94 107 ALA A O 1
ATOM 871 N N . LEU A 1 108 ? -4.099 2.652 18.595 1.00 89.81 108 LEU A N 1
ATOM 872 C CA . LEU A 1 108 ? -5.405 3.070 19.127 1.00 89.81 108 LEU A CA 1
ATOM 873 C C . LEU A 1 108 ? -6.251 1.908 19.669 1.00 89.81 108 LEU A C 1
ATOM 875 O O . LEU A 1 108 ? -7.160 2.131 20.461 1.00 89.81 108 LEU A O 1
ATOM 879 N N . ASN A 1 109 ? -5.965 0.676 19.244 1.00 88.00 109 ASN A N 1
ATOM 880 C CA . ASN A 1 109 ? -6.668 -0.526 19.689 1.00 88.00 109 ASN A CA 1
ATOM 881 C C . ASN A 1 109 ? -5.795 -1.443 20.570 1.00 88.00 109 ASN A C 1
ATOM 883 O O . ASN A 1 109 ? -6.115 -2.622 20.716 1.00 88.00 109 ASN A O 1
ATOM 887 N N . HIS A 1 110 ? -4.685 -0.933 21.124 1.00 85.56 110 HIS A N 1
ATOM 888 C CA . HIS A 1 110 ? -3.762 -1.672 22.003 1.00 85.56 110 HIS A CA 1
ATOM 889 C C . HIS A 1 110 ? -3.307 -3.030 21.427 1.00 85.56 110 HIS A C 1
ATOM 891 O O . HIS A 1 110 ? -3.251 -4.046 22.115 1.00 85.56 110 HIS A O 1
ATOM 897 N N . CYS A 1 111 ? -3.014 -3.060 20.124 1.00 83.25 111 CYS A N 1
ATOM 898 C CA . CYS A 1 111 ? -2.803 -4.281 19.345 1.00 83.25 111 CYS A CA 1
ATOM 899 C C . CYS A 1 111 ? -1.535 -4.214 18.466 1.00 83.25 111 CYS A C 1
ATOM 901 O O . CYS A 1 111 ? -1.498 -4.717 17.342 1.00 83.25 111 CYS A O 1
ATOM 903 N N . GLN A 1 112 ? -0.483 -3.566 18.956 1.00 79.38 112 GLN A N 1
ATOM 904 C CA . GLN A 1 112 ? 0.738 -3.300 18.182 1.00 79.38 112 GLN A CA 1
ATOM 905 C C . GLN A 1 112 ? 1.458 -4.588 17.738 1.00 79.38 112 GLN A C 1
ATOM 907 O O . GLN A 1 112 ? 1.933 -4.658 16.607 1.00 79.38 112 GLN A O 1
ATOM 912 N N . GLU A 1 113 ? 1.418 -5.641 18.560 1.00 74.75 113 GLU A N 1
ATOM 913 C CA . GLU A 1 113 ? 2.030 -6.952 18.274 1.00 74.75 113 GLU A CA 1
ATOM 914 C C . GLU A 1 113 ? 1.427 -7.680 17.059 1.00 74.75 113 GLU A C 1
ATOM 916 O O . GLU A 1 113 ? 2.027 -8.599 16.505 1.00 74.75 113 GLU A O 1
ATOM 921 N N . ALA A 1 114 ? 0.237 -7.282 16.598 1.00 69.75 114 ALA A N 1
ATOM 922 C CA . ALA A 1 114 ? -0.427 -7.958 15.484 1.00 69.75 114 ALA A CA 1
ATOM 923 C C . ALA A 1 114 ? 0.180 -7.652 14.108 1.00 69.75 114 ALA A C 1
ATOM 925 O O . ALA A 1 114 ? -0.121 -8.355 13.137 1.00 69.75 114 ALA A O 1
ATOM 926 N N . PHE A 1 115 ? 1.002 -6.605 14.008 1.00 70.00 115 PHE A N 1
ATOM 927 C CA . PHE A 1 115 ? 1.579 -6.151 12.748 1.00 70.00 115 PHE A CA 1
ATOM 928 C C . PHE A 1 115 ? 3.032 -5.734 12.939 1.00 70.00 115 PHE A C 1
ATOM 930 O O . PHE A 1 115 ? 3.354 -4.598 13.292 1.00 70.00 115 PHE A O 1
ATOM 937 N N . TRP A 1 116 ? 3.928 -6.673 12.663 1.00 68.38 116 TRP A N 1
ATOM 938 C CA . TRP A 1 116 ? 5.356 -6.425 12.734 1.00 68.38 116 TRP A CA 1
ATOM 939 C C . TRP A 1 116 ? 5.851 -5.723 11.466 1.00 68.38 116 TRP A C 1
ATOM 941 O O . TRP A 1 116 ? 5.741 -6.249 10.357 1.00 68.38 116 TRP A O 1
ATOM 951 N N . VAL A 1 117 ? 6.428 -4.533 11.626 1.00 64.56 117 VAL A N 1
ATOM 952 C CA . VAL A 1 117 ? 7.069 -3.779 10.541 1.00 64.56 117 VAL A CA 1
ATOM 953 C C . VAL A 1 117 ? 8.572 -3.967 10.661 1.00 64.56 117 VAL A C 1
ATOM 955 O O . VAL A 1 117 ? 9.244 -3.232 11.379 1.00 64.56 117 VAL A O 1
ATOM 958 N N . GLY A 1 118 ? 9.083 -4.982 9.974 1.00 61.38 118 GLY A N 1
ATOM 959 C CA . GLY A 1 118 ? 10.513 -5.244 9.897 1.00 61.38 118 GLY A CA 1
ATOM 960 C C . GLY A 1 118 ? 11.297 -4.219 9.102 1.00 61.38 118 GLY A C 1
ATOM 961 O O . GLY A 1 118 ? 10.741 -3.486 8.282 1.00 61.38 118 GLY A O 1
ATOM 962 N N . ILE A 1 119 ? 12.619 -4.243 9.282 1.00 57.22 119 ILE A N 1
ATOM 963 C CA . ILE A 1 119 ? 13.547 -3.529 8.405 1.00 57.22 119 ILE A CA 1
ATOM 964 C C . ILE A 1 119 ? 13.444 -4.140 7.009 1.00 57.22 119 ILE A C 1
ATOM 966 O O . ILE A 1 119 ? 13.719 -5.326 6.805 1.00 57.22 119 ILE A O 1
ATOM 970 N N . LEU A 1 120 ? 13.049 -3.319 6.041 1.00 56.19 120 LEU A N 1
ATOM 971 C CA . LEU A 1 120 ? 13.023 -3.728 4.651 1.00 56.19 120 LEU A CA 1
ATOM 972 C C . LEU A 1 120 ? 14.454 -3.672 4.099 1.00 56.19 120 LEU A C 1
ATOM 974 O O . LEU A 1 120 ? 15.003 -2.591 3.897 1.00 56.19 120 LEU A O 1
ATOM 978 N N . LYS A 1 121 ? 15.081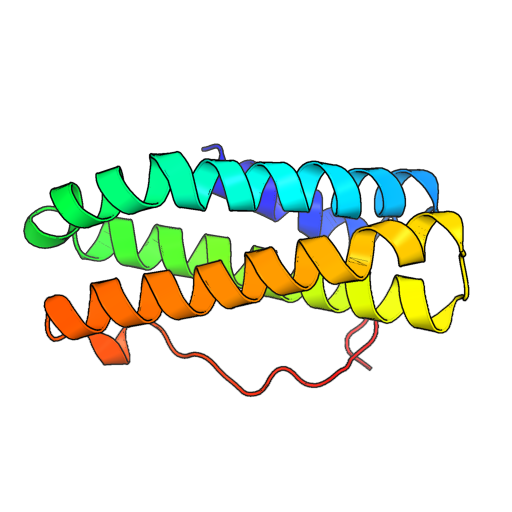 -4.834 3.885 1.00 54.75 121 LYS A N 1
ATOM 979 C CA . LYS A 1 121 ? 16.367 -4.905 3.176 1.00 54.75 121 LYS A CA 1
ATOM 980 C C . LYS A 1 121 ? 16.124 -4.593 1.697 1.00 54.75 121 LYS A C 1
ATOM 982 O O . LYS A 1 121 ? 15.216 -5.174 1.103 1.00 54.75 121 LYS A O 1
ATOM 987 N N . ASN A 1 122 ? 16.911 -3.682 1.119 1.00 55.47 122 ASN A N 1
ATOM 988 C CA . ASN A 1 122 ? 16.903 -3.440 -0.325 1.00 55.47 122 ASN A CA 1
ATOM 989 C C . ASN A 1 122 ? 17.427 -4.704 -1.007 1.00 55.47 122 ASN A C 1
ATOM 991 O O . ASN A 1 122 ? 18.623 -4.961 -0.959 1.00 55.47 122 ASN A O 1
ATOM 995 N N . ARG A 1 123 ? 16.510 -5.487 -1.565 1.00 61.91 123 ARG A N 1
ATOM 996 C CA . ARG A 1 123 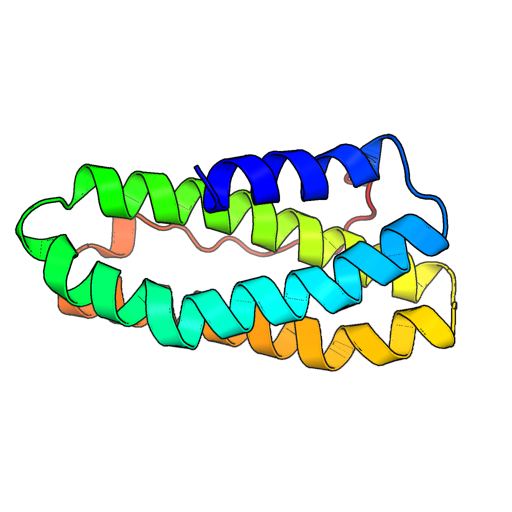? 16.785 -6.706 -2.324 1.00 61.91 123 ARG A CA 1
ATOM 997 C C . ARG A 1 123 ? 16.117 -6.603 -3.678 1.00 61.91 123 ARG A C 1
ATOM 999 O O . ARG A 1 123 ? 15.094 -5.908 -3.791 1.00 61.91 123 ARG A O 1
ATOM 1006 N N . ASP A 1 124 ? 16.669 -7.290 -4.659 1.00 60.78 124 ASP A N 1
ATOM 1007 C CA . ASP A 1 124 ? 16.062 -7.412 -5.979 1.00 60.78 124 ASP A CA 1
ATOM 1008 C C . ASP A 1 124 ? 14.743 -8.227 -5.946 1.00 60.78 124 ASP A C 1
ATOM 1010 O O . ASP A 1 124 ? 14.206 -8.551 -4.879 1.00 60.78 124 ASP A O 1
ATOM 1014 N N . LEU A 1 125 ? 14.156 -8.512 -7.115 1.00 61.19 125 LEU A N 1
ATOM 1015 C CA . LEU A 1 125 ? 12.911 -9.292 -7.211 1.00 61.19 125 LEU A CA 1
ATOM 1016 C C . LEU A 1 125 ? 13.073 -10.755 -6.766 1.00 61.19 125 LEU A C 1
ATOM 1018 O O . LEU A 1 125 ? 12.069 -11.386 -6.419 1.00 61.19 125 LEU A O 1
ATOM 1022 N N . GLN A 1 126 ? 14.304 -11.269 -6.761 1.00 61.66 126 GLN A N 1
ATOM 1023 C CA . GLN A 1 126 ? 14.659 -12.636 -6.381 1.00 61.66 126 GLN A CA 1
ATOM 1024 C C . GLN A 1 126 ? 15.001 -12.748 -4.889 1.00 61.66 126 GLN A C 1
ATOM 1026 O O . GLN A 1 126 ? 14.923 -13.831 -4.311 1.00 61.66 126 GLN A O 1
ATOM 1031 N N . GLY A 1 127 ? 15.243 -11.621 -4.220 1.00 57.53 127 GLY A N 1
ATOM 1032 C CA . GLY A 1 127 ? 15.522 -11.571 -2.793 1.00 57.53 127 GLY A CA 1
ATOM 1033 C C . GLY A 1 127 ? 17.011 -11.608 -2.451 1.00 57.53 127 GLY A C 1
ATOM 1034 O O . GLY A 1 127 ? 17.313 -11.816 -1.267 1.00 57.53 127 GLY A O 1
ATOM 1035 N N . GLU A 1 128 ? 17.885 -11.380 -3.435 1.00 48.22 128 GLU A N 1
ATOM 1036 C CA . GLU A 1 128 ? 19.328 -11.160 -3.258 1.00 48.22 128 GLU A CA 1
ATOM 1037 C C . GLU A 1 128 ? 19.629 -9.700 -2.882 1.00 48.22 128 GLU A C 1
ATOM 1039 O O . GLU A 1 128 ? 18.954 -8.768 -3.393 1.00 48.22 128 GLU A O 1
#

Radius of gyration: 14.87 Å; chains: 1; bounding box: 35×23×41 Å

InterPro d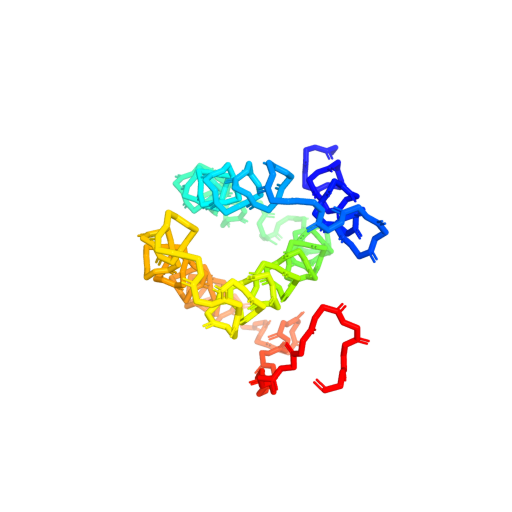omains:
  IPR029448 Fanconi anaemia protein FANCD2 [PF14631] (1-128)
  IPR029448 Fanconi anaemia protein FANCD2 [PTHR32086] (1-128)

Secondary structure (DSSP, 8-state):
-HHHHHHHHHHHTTT---HHHHHHHHHHHHHHHHHIIIIIHHHHHHHHTT-HHHHHHHHHHHHHHHHHHHHHHHHHHHTT-HHHHTTHHHHHHHHHHHHHHHHHHHHHTT-GGGS---------SS--

Foldseek 3Di:
DVLQVLLVLLLCCLVVVDPVSLQCCLVVVLVVLVCCLVPVLVVLLVCCVPPVVVSLVSLVSNVSSLLSSLLSLLQCVVVVPPSSVVSNVSSVVSSVVSVVSVCVSCVVVVRNVSDDDDDRDRAHNVRD